Protein AF-A0A843YPC8-F1 (afdb_monomer_lite)

Secondary structure (DSSP, 8-state):
-------------PPPP-----------------------------------------------SHHHHHHHHHHHHHHHHHH-TT-HHHHHHHHHHHHTTS-HHHHGGGS-HHHHHHHHHHTT-

InterPro domains:
  IPR017740 Type VI secretion system protein TssA-like [PTHR37951] (24-121)

Foldseek 3Di:
DDDDPDDPDPDDDDDDDDDDDDDDDDDDDDDDDDDDDDDDDDDDPPPPDPPPPPPPPPPPLDQPDLVSVLVVLVVVLVCCCPVPVPDCVNVVSVLVSVCRPDDPVVNVVSDDPVVVVVVVVVVVD

Organism: NCBI:txid2590999

Structure (mmCIF, N/CA/C/O backbone):
data_AF-A0A843YPC8-F1
#
_entry.id   AF-A0A843YPC8-F1
#
loop_
_atom_site.group_PDB
_atom_site.id
_atom_site.type_symbol
_atom_site.label_atom_id
_atom_site.label_alt_id
_atom_site.label_comp_id
_atom_site.label_asym_id
_atom_site.label_entity_id
_atom_site.label_seq_id
_atom_site.pdbx_PDB_ins_code
_atom_site.Cartn_x
_atom_site.Cartn_y
_atom_site.Cartn_z
_atom_site.occupancy
_atom_site.B_iso_or_equiv
_atom_site.auth_seq_id
_atom_site.auth_comp_id
_atom_site.auth_asym_id
_atom_site.auth_atom_id
_atom_site.pdbx_PDB_model_num
ATOM 1 N N . MET A 1 1 ? -25.664 -14.193 19.331 1.00 41.03 1 MET A N 1
ATOM 2 C CA . MET A 1 1 ? -24.250 -13.780 19.204 1.00 41.03 1 MET A CA 1
ATOM 3 C C . MET A 1 1 ? -24.237 -12.449 18.450 1.00 41.03 1 MET A C 1
ATOM 5 O O . MET A 1 1 ? -24.728 -12.422 17.336 1.00 41.03 1 MET A O 1
ATOM 9 N N . GLN A 1 2 ? -24.176 -11.324 19.177 1.00 40.50 2 GLN A N 1
ATOM 10 C CA . GLN A 1 2 ? -23.041 -10.369 19.209 1.00 40.50 2 GLN A CA 1
ATOM 11 C C . GLN A 1 2 ? -22.766 -9.741 17.817 1.00 40.50 2 GLN A C 1
ATOM 13 O O . GLN A 1 2 ? -22.147 -10.398 16.996 1.00 40.50 2 GLN A O 1
ATOM 18 N N . LYS A 1 3 ? -23.425 -8.617 17.456 1.00 39.97 3 LYS A N 1
ATOM 19 C CA . LYS A 1 3 ? -23.052 -7.182 17.688 1.00 39.97 3 LYS A CA 1
ATOM 20 C C . LYS A 1 3 ? -21.996 -6.707 16.663 1.00 39.97 3 LYS A C 1
ATOM 22 O O . LYS A 1 3 ? -21.033 -7.420 16.463 1.00 39.97 3 LYS A O 1
ATOM 27 N N . LEU A 1 4 ? -22.026 -5.541 16.017 1.00 37.84 4 LEU A N 1
ATOM 28 C CA . LEU A 1 4 ? -22.876 -4.348 16.037 1.00 37.84 4 LEU A CA 1
ATOM 29 C C . LEU A 1 4 ? -22.456 -3.531 14.792 1.00 37.84 4 LEU A C 1
ATOM 31 O O . LEU A 1 4 ? -21.269 -3.261 14.626 1.00 37.84 4 LEU A O 1
ATOM 35 N N . VAL A 1 5 ? -23.392 -3.128 13.935 1.00 50.81 5 VAL A N 1
ATOM 36 C CA . VAL A 1 5 ? -23.153 -2.083 12.928 1.00 50.81 5 VAL A CA 1
ATOM 37 C C . VAL A 1 5 ? -23.165 -0.728 13.650 1.00 50.81 5 VAL A C 1
ATOM 39 O O . VAL A 1 5 ? -24.219 -0.265 14.074 1.00 50.81 5 VAL A O 1
ATOM 42 N N . GLY A 1 6 ? -21.995 -0.131 13.886 1.00 36.56 6 GLY A N 1
ATOM 43 C CA . GLY A 1 6 ? -21.866 1.242 14.395 1.00 36.56 6 GLY A CA 1
ATOM 44 C C . GLY A 1 6 ? -21.638 2.175 13.210 1.00 36.56 6 GLY A C 1
ATOM 45 O O . GLY A 1 6 ? -20.584 2.122 12.593 1.00 36.56 6 GLY A O 1
ATOM 46 N N . LEU A 1 7 ? -22.669 2.853 12.702 1.00 39.59 7 LEU A N 1
ATOM 47 C CA . LEU A 1 7 ? -23.006 4.240 13.050 1.00 39.59 7 LEU A CA 1
ATOM 48 C C . LEU A 1 7 ? -21.763 5.134 13.207 1.00 39.59 7 LEU A C 1
ATOM 50 O O . LEU A 1 7 ? -21.233 5.302 14.304 1.00 39.59 7 LEU A O 1
ATOM 54 N N . PHE A 1 8 ? -21.350 5.769 12.109 1.00 49.69 8 PHE A N 1
ATOM 55 C CA . PHE A 1 8 ? -20.525 6.973 12.157 1.00 49.69 8 PHE A CA 1
ATOM 56 C C . PHE A 1 8 ? -21.357 8.118 12.765 1.00 49.69 8 PHE A C 1
ATOM 58 O O . PHE A 1 8 ? -21.992 8.902 12.060 1.00 49.69 8 PHE A O 1
ATOM 65 N N . SER A 1 9 ? -21.400 8.189 14.098 1.00 42.09 9 SER A N 1
ATOM 66 C CA . SER A 1 9 ? -21.975 9.315 14.837 1.00 42.09 9 SER A CA 1
ATOM 67 C C . SER A 1 9 ? -21.029 10.512 14.767 1.00 42.09 9 SER A C 1
ATOM 69 O O . SER A 1 9 ? -20.061 10.617 15.513 1.00 42.09 9 SER A O 1
ATOM 71 N N . ARG A 1 10 ? -21.342 11.439 13.859 1.00 45.69 10 ARG A N 1
ATOM 72 C CA . ARG A 1 10 ? -20.760 12.781 13.771 1.00 45.69 10 ARG A CA 1
ATOM 73 C C . ARG A 1 10 ? -21.334 13.667 14.881 1.00 45.69 10 ARG A C 1
ATOM 75 O O . ARG A 1 10 ? -22.272 14.425 14.646 1.00 45.69 10 ARG A O 1
ATOM 82 N N . LYS A 1 11 ? -20.800 13.571 16.097 1.00 43.56 11 LYS A N 1
ATOM 83 C CA . LYS A 1 11 ? -20.965 14.601 17.131 1.00 43.56 11 LYS A CA 1
ATOM 84 C C . LYS A 1 11 ? -19.803 14.502 18.114 1.00 43.56 11 LYS A C 1
ATOM 86 O O . LYS A 1 11 ? -19.404 13.400 18.453 1.00 43.56 11 LYS A O 1
ATOM 91 N N . ASP A 1 12 ? -19.296 15.663 18.511 1.00 39.41 12 ASP A N 1
ATOM 92 C CA . ASP A 1 12 ? -18.149 15.908 19.400 1.00 39.41 12 ASP A CA 1
ATOM 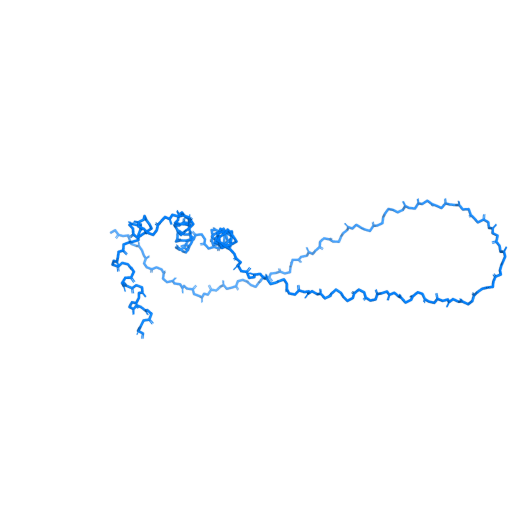93 C C . ASP A 1 12 ? -16.809 16.121 18.686 1.00 39.41 12 ASP A C 1
ATOM 95 O O . ASP A 1 12 ? -15.891 15.309 18.702 1.00 39.41 12 ASP A O 1
ATOM 99 N N . GLN A 1 13 ? -16.700 17.307 18.087 1.00 41.00 13 GLN A N 1
ATOM 100 C CA . GLN A 1 13 ? -15.425 17.941 17.788 1.00 41.00 13 GLN A CA 1
ATOM 101 C C . GLN A 1 13 ? -14.965 18.727 19.029 1.00 41.00 13 GLN A C 1
ATOM 103 O O . GLN A 1 13 ? -15.578 19.753 19.340 1.00 41.00 13 GLN A O 1
ATOM 108 N N . PRO A 1 14 ? -13.913 18.305 19.754 1.00 42.22 14 PRO A N 1
ATOM 109 C CA . PRO A 1 14 ? -13.284 19.171 20.736 1.00 42.22 14 PRO A CA 1
ATOM 110 C C . PRO A 1 14 ? -12.485 20.254 20.004 1.00 42.22 14 PRO A C 1
ATOM 112 O O . PRO A 1 14 ? -11.656 19.978 19.134 1.00 42.22 14 PRO A O 1
ATOM 115 N N . GLN A 1 15 ? -12.775 21.507 20.347 1.00 51.22 15 GLN A N 1
ATOM 116 C CA . GLN A 1 15 ? -12.042 22.675 19.877 1.00 51.22 15 GLN A CA 1
ATOM 117 C C . GLN A 1 15 ? -10.590 22.566 20.349 1.00 51.22 15 GLN A C 1
ATOM 119 O O . GLN A 1 15 ? -10.335 22.498 21.552 1.00 51.22 15 GLN A O 1
ATOM 124 N N . ASN A 1 16 ? -9.649 22.497 19.405 1.00 44.41 16 ASN A N 1
ATOM 125 C CA . ASN A 1 16 ? -8.244 22.329 19.742 1.00 44.41 16 ASN A CA 1
ATOM 126 C C . ASN A 1 16 ? -7.703 23.612 20.379 1.00 44.41 16 ASN A C 1
ATOM 128 O O . ASN A 1 16 ? -7.713 24.692 19.784 1.00 44.41 16 ASN A O 1
ATOM 132 N N . ALA A 1 17 ? -7.278 23.442 21.623 1.00 38.69 17 ALA A N 1
ATOM 133 C CA . ALA A 1 17 ? -6.702 24.441 22.482 1.00 38.69 17 ALA A CA 1
ATOM 134 C C . ALA A 1 17 ? -5.329 24.900 21.974 1.00 38.69 17 ALA A C 1
ATOM 136 O O . ALA A 1 17 ? -4.543 24.152 21.401 1.00 38.69 17 ALA A O 1
ATOM 137 N N . SER A 1 18 ? -5.068 26.169 22.261 1.00 48.00 18 SER A N 1
ATOM 138 C CA . SER A 1 18 ? -3.801 26.883 22.151 1.00 48.00 18 SER A CA 1
ATOM 139 C C . SER A 1 18 ? -2.583 26.021 22.522 1.00 48.00 18 SER A C 1
ATOM 141 O O . SER A 1 18 ? -2.426 25.626 23.679 1.00 48.00 18 SER A O 1
ATOM 143 N N . ILE A 1 19 ? -1.692 25.764 21.560 1.00 47.34 19 ILE A N 1
ATOM 144 C CA . ILE A 1 19 ? -0.384 25.158 21.831 1.00 47.34 19 ILE A CA 1
ATOM 145 C C . ILE A 1 19 ? 0.643 26.284 21.961 1.00 47.34 19 ILE A C 1
ATOM 147 O O . ILE A 1 19 ? 0.993 26.978 21.008 1.00 47.34 19 ILE A O 1
ATOM 151 N N . SER A 1 20 ? 1.081 26.465 23.204 1.00 43.91 20 SER A N 1
ATOM 152 C CA . SER A 1 20 ? 2.099 27.401 23.671 1.00 43.91 20 SER A CA 1
ATOM 153 C C . SER A 1 20 ? 3.491 27.022 23.148 1.00 43.91 20 SER A C 1
ATOM 155 O O . SER A 1 20 ? 3.976 25.923 23.414 1.00 43.91 20 SER A O 1
ATOM 157 N N . ALA A 1 21 ? 4.155 27.940 22.442 1.00 44.00 21 ALA A N 1
ATOM 158 C CA . ALA A 1 21 ? 5.562 27.814 22.064 1.00 44.00 21 ALA A CA 1
ATOM 159 C C . ALA A 1 21 ? 6.483 28.164 23.257 1.00 44.00 21 ALA A C 1
ATOM 161 O O . ALA A 1 21 ? 6.256 29.183 23.924 1.00 44.00 21 ALA A O 1
ATOM 162 N N . PRO A 1 22 ? 7.547 27.388 23.542 1.00 46.53 22 PRO A N 1
ATOM 163 C CA . PRO A 1 22 ? 8.437 27.693 24.653 1.00 46.53 22 PRO A CA 1
ATOM 164 C C . PRO A 1 22 ? 9.344 28.894 24.337 1.00 46.53 22 PRO A C 1
ATOM 166 O O . PRO A 1 22 ? 10.266 28.831 23.526 1.00 46.53 22 PRO A O 1
ATOM 169 N N . LYS A 1 23 ? 9.102 29.999 25.050 1.00 51.97 23 LYS A N 1
ATOM 170 C CA . LYS A 1 23 ? 10.017 31.139 25.188 1.00 51.97 23 LYS A CA 1
ATOM 171 C C . LYS A 1 23 ? 11.174 30.757 26.114 1.00 51.97 23 LYS A C 1
ATOM 173 O O . LYS A 1 23 ? 10.990 30.762 27.328 1.00 51.97 23 LYS A O 1
ATOM 178 N N . LYS A 1 24 ? 12.357 30.490 25.562 1.00 46.16 24 LYS A N 1
ATOM 179 C CA . LYS A 1 24 ? 13.667 30.791 26.178 1.00 46.16 24 LYS A CA 1
ATOM 180 C C . LYS A 1 24 ? 14.773 30.269 25.275 1.00 46.16 24 LYS A C 1
ATOM 182 O O . LYS A 1 24 ? 14.982 29.071 25.244 1.00 46.16 24 LYS A O 1
ATOM 187 N N . LEU A 1 25 ? 15.490 31.176 24.620 1.00 38.16 25 LEU A N 1
ATOM 188 C CA . LEU A 1 25 ? 16.950 31.281 24.715 1.00 38.16 25 LEU A CA 1
ATOM 189 C C . LEU A 1 25 ? 17.324 32.729 24.367 1.00 38.16 25 LEU A C 1
ATOM 191 O O . LEU A 1 25 ? 17.773 33.057 23.276 1.00 38.16 25 LEU A O 1
ATOM 195 N N . LEU A 1 26 ? 17.040 33.611 25.328 1.00 39.84 26 LEU A N 1
ATOM 196 C CA . LEU A 1 26 ? 17.624 34.943 25.424 1.00 39.84 26 LEU A CA 1
ATOM 197 C C . LEU A 1 26 ? 19.015 34.808 26.063 1.00 39.84 26 LEU A C 1
ATOM 199 O O . LEU A 1 26 ? 19.119 34.318 27.182 1.00 39.84 26 LEU A O 1
ATOM 203 N N . ASN A 1 27 ? 20.021 35.294 25.339 1.00 46.19 27 ASN A N 1
ATOM 204 C CA . ASN A 1 27 ? 21.271 35.910 25.798 1.00 46.19 27 ASN A CA 1
ATOM 205 C C . ASN A 1 27 ? 22.179 35.210 26.833 1.00 46.19 27 ASN A C 1
ATOM 207 O O . ASN A 1 27 ? 21.925 35.223 28.034 1.00 46.19 27 ASN A O 1
ATOM 211 N N . VAL A 1 28 ? 23.370 34.837 26.351 1.00 44.97 28 VAL A N 1
ATOM 212 C CA . VAL A 1 28 ? 24.658 34.773 27.074 1.00 44.97 28 VAL A CA 1
ATOM 213 C C . VAL A 1 28 ? 25.649 35.593 26.216 1.00 44.97 28 VAL A C 1
ATOM 215 O O . VAL A 1 28 ? 25.952 35.189 25.101 1.00 44.97 28 VAL A O 1
ATOM 218 N N . ILE A 1 29 ? 25.814 36.905 26.457 1.00 40.69 29 ILE A N 1
ATOM 219 C CA . ILE A 1 29 ? 26.882 37.577 27.247 1.00 40.69 29 ILE A CA 1
ATOM 220 C C . ILE A 1 29 ? 28.296 37.219 26.717 1.00 40.69 29 ILE A C 1
ATOM 222 O O . ILE A 1 29 ? 28.750 36.105 26.933 1.00 40.69 29 ILE A O 1
ATOM 226 N N . GLN A 1 30 ? 28.920 38.021 25.836 1.00 45.19 30 GLN A N 1
ATOM 227 C CA . GLN A 1 30 ? 29.721 39.260 26.041 1.00 45.19 30 GLN A CA 1
ATOM 228 C C . GLN A 1 30 ? 31.224 39.007 26.299 1.00 45.19 30 GLN A C 1
ATOM 230 O O . GLN A 1 30 ? 31.581 38.383 27.290 1.00 45.19 30 GLN A O 1
ATOM 235 N N . ALA A 1 31 ? 32.103 39.637 25.505 1.00 34.88 31 ALA A N 1
ATOM 236 C CA . ALA A 1 31 ? 33.429 40.078 25.959 1.00 34.88 31 ALA A CA 1
ATOM 237 C C . ALA A 1 31 ? 33.837 41.372 25.229 1.00 34.88 31 ALA A C 1
ATOM 239 O O . ALA A 1 31 ? 34.042 41.393 24.019 1.00 34.88 31 ALA A O 1
ATOM 240 N N . ALA A 1 32 ? 33.873 42.467 25.987 1.00 39.28 32 ALA A N 1
ATOM 241 C CA . ALA A 1 32 ? 34.442 43.757 25.609 1.00 39.28 32 ALA A CA 1
ATOM 242 C C . ALA A 1 32 ? 35.962 43.749 25.854 1.00 39.28 32 ALA A C 1
ATOM 244 O O . ALA A 1 32 ? 36.384 43.096 26.801 1.00 39.28 32 ALA A O 1
ATOM 245 N N . ILE A 1 33 ? 36.760 44.467 25.051 1.00 37.34 33 ILE A N 1
ATOM 246 C CA . ILE A 1 33 ? 37.487 45.710 25.413 1.00 37.34 33 ILE A CA 1
ATOM 247 C C . ILE A 1 33 ? 38.514 46.089 24.323 1.00 37.34 33 ILE A C 1
ATOM 249 O O . ILE A 1 33 ? 39.349 45.270 23.961 1.00 37.34 33 ILE A O 1
ATOM 253 N N . ALA A 1 34 ? 38.445 47.335 23.835 1.00 34.41 34 ALA A N 1
ATOM 254 C CA . ALA A 1 34 ? 39.565 48.272 23.604 1.00 34.41 34 ALA A CA 1
ATOM 255 C C . ALA A 1 34 ? 39.171 49.364 22.580 1.00 34.41 34 ALA A C 1
ATOM 257 O O . ALA A 1 34 ? 39.154 49.138 21.374 1.00 34.41 34 ALA A O 1
ATOM 258 N N . THR A 1 35 ? 38.865 50.563 23.072 1.00 39.56 35 THR A N 1
ATOM 259 C CA . THR A 1 35 ? 38.951 51.862 22.356 1.00 39.56 35 THR A CA 1
ATOM 260 C C . THR A 1 35 ? 40.396 52.407 22.515 1.00 39.56 35 THR A C 1
ATOM 262 O O . THR A 1 35 ? 41.091 51.868 23.382 1.00 39.56 35 THR A O 1
ATOM 265 N N . PRO A 1 36 ? 40.877 53.501 21.861 1.00 54.50 36 PRO A N 1
ATOM 266 C CA . PRO A 1 36 ? 40.309 54.361 20.797 1.00 54.50 36 PRO A CA 1
ATOM 267 C C . PRO A 1 36 ? 41.302 54.790 19.668 1.00 54.50 36 PRO A C 1
ATOM 269 O O . PRO A 1 36 ? 42.510 54.753 19.868 1.00 54.50 36 PRO A O 1
ATOM 272 N N . ALA A 1 37 ? 40.806 55.298 18.524 1.00 37.28 37 ALA A N 1
ATOM 273 C CA . ALA A 1 37 ? 41.462 56.356 17.718 1.00 37.28 37 ALA A CA 1
ATOM 274 C C . ALA A 1 37 ? 40.541 56.889 16.587 1.00 37.28 37 ALA A C 1
ATOM 276 O O . ALA A 1 37 ? 40.133 56.145 15.700 1.00 37.28 37 ALA A O 1
ATOM 277 N N . GLU A 1 38 ? 40.224 58.185 16.647 1.00 41.34 38 GLU A N 1
ATOM 278 C CA . GLU A 1 38 ? 39.666 59.066 15.589 1.00 41.34 38 GLU A CA 1
ATOM 279 C C . GLU A 1 38 ? 40.701 59.342 14.461 1.00 41.34 38 GLU A C 1
ATOM 281 O O . GLU A 1 38 ? 41.870 59.016 14.681 1.00 41.34 38 GLU A O 1
ATOM 286 N N . PRO A 1 39 ? 40.416 60.075 13.349 1.00 54.62 39 PRO A N 1
ATOM 287 C CA . PRO A 1 39 ? 39.153 60.507 12.715 1.00 54.62 39 PRO A CA 1
ATOM 288 C C . PRO A 1 39 ? 39.143 60.292 11.164 1.00 54.62 39 PRO A C 1
ATOM 290 O O . PRO A 1 39 ? 40.090 59.771 10.587 1.00 54.62 39 PRO A O 1
ATOM 293 N N . ALA A 1 40 ? 38.099 60.805 10.490 1.00 47.00 40 ALA A N 1
ATOM 294 C CA . ALA A 1 40 ? 38.048 61.257 9.081 1.00 47.00 40 ALA A CA 1
ATOM 295 C C . ALA A 1 40 ? 37.217 60.436 8.056 1.00 47.00 40 ALA A C 1
ATOM 297 O O . ALA A 1 40 ? 37.706 59.574 7.335 1.00 47.00 40 ALA A O 1
ATOM 298 N N . ASN A 1 41 ? 35.977 60.917 7.880 1.00 52.06 41 ASN A N 1
ATOM 299 C CA . ASN A 1 41 ? 35.426 61.354 6.588 1.00 52.06 41 ASN A CA 1
ATOM 300 C C . ASN A 1 41 ? 34.910 60.293 5.588 1.00 52.06 41 ASN A C 1
ATOM 302 O O . ASN A 1 41 ? 35.527 60.104 4.545 1.00 52.06 41 ASN A O 1
ATOM 306 N N . GLN A 1 42 ? 33.719 59.714 5.824 1.00 54.84 42 GLN A N 1
ATOM 307 C CA . GLN A 1 42 ? 32.823 59.209 4.760 1.00 54.84 42 GLN A CA 1
ATOM 308 C C . GLN A 1 42 ? 31.335 59.340 5.173 1.00 54.84 42 GLN A C 1
ATOM 310 O O . GLN A 1 42 ? 31.010 59.063 6.329 1.00 54.84 42 GLN A O 1
ATOM 315 N N . PRO A 1 43 ? 30.415 59.756 4.276 1.00 59.44 43 PRO A N 1
ATOM 316 C CA . PRO A 1 43 ? 28.974 59.715 4.540 1.00 59.44 43 PRO A CA 1
ATOM 317 C C . PRO A 1 43 ? 28.488 58.258 4.679 1.00 59.44 43 PRO A C 1
ATOM 319 O O . PRO A 1 43 ? 29.043 57.372 4.023 1.00 59.44 43 PRO A O 1
ATOM 322 N N . PRO A 1 44 ? 27.454 57.974 5.496 1.00 52.19 44 PRO A N 1
ATOM 323 C CA . PRO A 1 44 ? 26.969 56.614 5.684 1.00 52.19 44 PRO A CA 1
ATOM 324 C C . PRO A 1 44 ? 26.321 56.113 4.390 1.00 52.19 44 PRO A C 1
ATOM 326 O O . PRO A 1 44 ? 25.201 56.486 4.044 1.00 52.19 44 PRO A O 1
ATOM 329 N N . SER A 1 45 ? 27.029 55.242 3.675 1.00 57.25 45 SER A N 1
ATOM 330 C CA . SER A 1 45 ? 26.405 54.375 2.682 1.00 57.25 45 SER A CA 1
ATOM 331 C C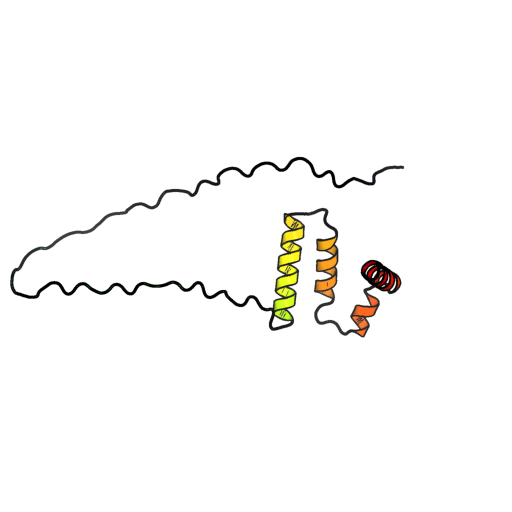 . SER A 1 45 ? 25.581 53.349 3.453 1.00 57.25 45 SER A C 1
ATOM 333 O O . SER A 1 45 ? 26.138 52.451 4.082 1.00 57.25 45 SER A O 1
ATOM 335 N N . LEU A 1 46 ? 24.257 53.517 3.467 1.00 63.66 46 LEU A N 1
ATOM 336 C CA . LEU A 1 46 ? 23.347 52.490 3.966 1.00 63.66 46 LEU A CA 1
ATOM 337 C C . LEU A 1 46 ? 23.612 51.207 3.161 1.00 63.66 46 LEU A C 1
ATOM 339 O O . LEU A 1 46 ? 23.498 51.252 1.933 1.00 63.66 46 LEU A O 1
ATOM 343 N N . PRO A 1 47 ? 23.952 50.066 3.784 1.00 59.09 47 PRO A N 1
ATOM 344 C CA . PRO A 1 47 ? 23.896 48.810 3.065 1.00 59.09 47 PRO A CA 1
ATOM 345 C C . PRO A 1 47 ? 22.425 48.577 2.718 1.00 59.09 47 PRO A C 1
ATOM 347 O O . PRO A 1 47 ? 21.585 48.434 3.610 1.00 59.09 47 PRO A O 1
ATOM 350 N N . ALA A 1 48 ? 22.103 48.569 1.423 1.00 59.53 48 ALA A N 1
ATOM 351 C CA . ALA A 1 48 ? 20.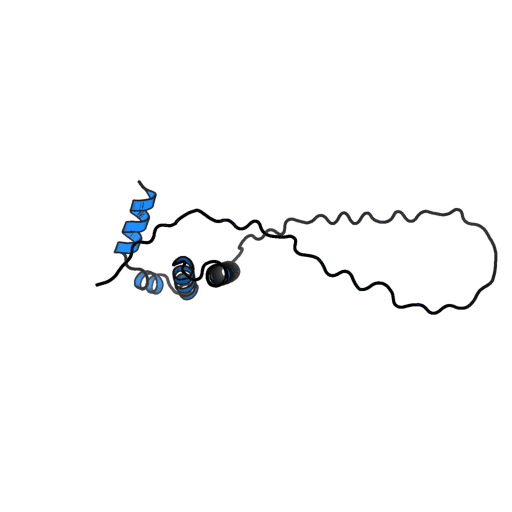863 47.980 0.949 1.00 59.53 48 ALA A CA 1
ATOM 352 C C . ALA A 1 48 ? 20.882 46.528 1.431 1.00 59.53 48 ALA A C 1
ATOM 354 O O . ALA A 1 48 ? 21.597 45.686 0.890 1.00 59.53 48 ALA A O 1
ATOM 355 N N . SER A 1 49 ? 20.177 46.269 2.530 1.00 64.69 49 SER A N 1
ATOM 356 C CA . SER A 1 49 ? 19.964 44.914 3.006 1.00 64.69 49 SER A CA 1
ATOM 357 C C . SER A 1 49 ? 19.303 44.174 1.849 1.00 64.69 49 SER A C 1
ATOM 359 O O . SER A 1 49 ? 18.270 44.656 1.371 1.00 64.69 49 SER A O 1
ATOM 361 N N . PRO A 1 50 ? 19.873 43.066 1.342 1.00 60.62 50 PRO A N 1
ATOM 362 C CA . PRO A 1 50 ? 19.148 42.256 0.389 1.00 60.62 50 PRO A CA 1
ATOM 363 C C . PRO A 1 50 ? 17.879 41.823 1.115 1.00 60.62 50 PRO A C 1
ATOM 365 O O . PRO A 1 50 ? 17.944 41.099 2.110 1.00 60.62 50 PRO A O 1
ATOM 368 N N . MET A 1 51 ? 16.728 42.329 0.667 1.00 53.50 51 MET A N 1
ATOM 369 C CA . MET A 1 51 ? 15.452 41.715 0.989 1.00 53.50 51 MET A CA 1
ATOM 370 C C . MET A 1 51 ? 15.582 40.288 0.475 1.00 53.50 51 MET A C 1
ATOM 372 O O . MET A 1 51 ? 15.479 40.035 -0.723 1.00 53.50 51 MET A O 1
ATOM 376 N N . GLN A 1 52 ? 15.908 39.368 1.379 1.00 59.50 52 GLN A N 1
ATOM 377 C CA . GLN A 1 52 ? 15.719 37.950 1.164 1.00 59.50 52 GLN A CA 1
ATOM 378 C C . GLN A 1 52 ? 14.210 37.768 1.113 1.00 59.50 52 GLN A C 1
ATOM 380 O O . GLN A 1 52 ? 13.549 37.470 2.106 1.00 59.50 52 GLN A O 1
ATOM 385 N N . THR A 1 53 ? 13.646 38.054 -0.055 1.00 54.91 53 THR A N 1
ATOM 386 C CA . THR A 1 53 ? 12.350 37.547 -0.448 1.00 54.91 53 THR A CA 1
ATOM 387 C C . THR A 1 53 ? 12.564 36.045 -0.502 1.00 54.91 53 THR A C 1
ATOM 389 O O . THR A 1 53 ? 13.019 35.515 -1.512 1.00 54.91 53 THR A O 1
ATOM 392 N N . ASN A 1 54 ? 12.358 35.368 0.631 1.00 59.28 54 ASN A N 1
ATOM 393 C CA . ASN A 1 54 ? 12.196 33.927 0.655 1.00 59.28 54 ASN A CA 1
ATOM 394 C C . ASN A 1 54 ? 10.926 33.660 -0.148 1.00 59.28 54 ASN A C 1
ATOM 396 O O . ASN A 1 54 ? 9.817 33.621 0.385 1.00 59.28 54 ASN A O 1
ATOM 400 N N . SER A 1 55 ? 11.096 33.565 -1.461 1.00 59.69 55 SER A N 1
ATOM 401 C CA . SER A 1 55 ? 10.182 32.866 -2.331 1.00 59.69 55 SER A CA 1
ATOM 402 C C . SER A 1 55 ? 10.103 31.470 -1.735 1.00 59.69 55 SER A C 1
ATOM 404 O O . SER A 1 55 ? 11.045 30.690 -1.851 1.00 59.69 55 SER A O 1
ATOM 406 N N . PHE A 1 56 ? 9.031 31.179 -1.003 1.00 57.25 56 PHE A N 1
ATOM 407 C CA . PHE A 1 56 ? 8.642 29.803 -0.759 1.00 57.25 56 PHE A CA 1
ATOM 408 C C . PHE A 1 56 ? 8.267 29.268 -2.140 1.00 57.25 56 PHE A C 1
ATOM 410 O O . PHE A 1 56 ? 7.121 29.382 -2.569 1.00 57.25 56 PHE A O 1
ATOM 417 N N . GLU A 1 57 ? 9.276 28.833 -2.899 1.00 56.41 57 GLU A N 1
ATOM 418 C CA . GLU A 1 57 ? 9.070 28.012 -4.078 1.00 56.41 57 GLU A CA 1
ATOM 419 C C . GLU A 1 57 ? 8.211 26.857 -3.593 1.00 56.41 57 GLU A C 1
ATOM 421 O O . GLU A 1 57 ? 8.604 26.125 -2.686 1.00 56.41 57 GLU A O 1
ATOM 426 N N . LEU A 1 58 ? 6.990 26.780 -4.114 1.00 59.22 58 LEU A N 1
ATOM 427 C CA . LEU A 1 58 ? 6.131 25.630 -3.915 1.00 59.22 58 LEU A CA 1
ATOM 428 C C . LEU A 1 58 ? 6.937 24.450 -4.452 1.00 59.22 58 LEU A C 1
ATOM 430 O O . LEU A 1 58 ? 7.061 24.310 -5.669 1.00 59.22 58 LEU A O 1
ATOM 434 N N . GLN A 1 59 ? 7.583 23.690 -3.561 1.00 60.84 59 GLN A N 1
ATOM 435 C CA . GLN A 1 59 ? 8.239 22.455 -3.951 1.00 60.84 59 GLN A CA 1
ATOM 436 C C . GLN A 1 59 ? 7.182 21.635 -4.686 1.00 60.84 59 GLN A C 1
ATOM 438 O O . GLN A 1 59 ? 6.106 21.369 -4.151 1.00 60.84 59 GLN A O 1
ATOM 443 N N . ASP A 1 60 ? 7.467 21.318 -5.944 1.00 69.38 60 ASP A N 1
ATOM 444 C CA . ASP A 1 60 ? 6.635 20.423 -6.722 1.00 69.38 60 ASP A CA 1
ATOM 445 C C . ASP A 1 60 ? 6.761 19.033 -6.088 1.00 69.38 60 ASP A C 1
ATOM 447 O O . ASP A 1 60 ? 7.679 18.277 -6.397 1.00 69.38 60 ASP A O 1
ATOM 451 N N . ASP A 1 61 ? 5.861 18.718 -5.152 1.00 74.50 61 ASP A N 1
ATOM 452 C CA . ASP A 1 61 ? 5.719 17.405 -4.504 1.00 74.50 61 ASP A CA 1
ATOM 453 C C . ASP A 1 61 ? 5.171 16.345 -5.487 1.00 74.50 61 ASP A C 1
ATOM 455 O O . ASP A 1 61 ? 4.509 15.373 -5.106 1.00 74.50 61 ASP A O 1
ATOM 459 N N . SER A 1 62 ? 5.408 16.534 -6.785 1.00 90.88 62 SER A N 1
ATOM 460 C CA . SER A 1 62 ? 5.005 15.606 -7.820 1.00 90.88 62 SER A CA 1
ATOM 461 C C . SER A 1 62 ? 5.790 14.303 -7.686 1.00 90.88 62 SER A C 1
ATOM 463 O O . SER A 1 62 ? 7.010 14.252 -7.525 1.00 90.88 62 SER A O 1
ATOM 465 N N . ILE A 1 63 ? 5.056 13.198 -7.744 1.00 94.94 63 ILE A N 1
ATOM 466 C CA . ILE A 1 63 ? 5.622 11.855 -7.690 1.00 94.94 63 ILE A CA 1
ATOM 467 C C . ILE A 1 63 ? 6.236 11.548 -9.061 1.00 94.94 63 ILE A C 1
ATOM 469 O O . ILE A 1 63 ? 5.509 11.335 -10.030 1.00 94.94 63 ILE A O 1
ATOM 473 N N . GLN A 1 64 ? 7.568 11.533 -9.138 1.00 95.62 64 GLN A N 1
ATOM 474 C CA . GLN A 1 64 ? 8.308 11.373 -10.400 1.00 95.62 64 GLN A CA 1
ATOM 475 C C . GLN A 1 64 ? 8.588 9.912 -10.760 1.00 95.62 64 GLN A C 1
ATOM 477 O O . GLN A 1 64 ? 8.725 9.563 -11.933 1.00 95.62 64 GLN A O 1
ATOM 482 N N . ASP A 1 65 ? 8.672 9.042 -9.756 1.00 95.44 65 ASP A N 1
ATOM 483 C CA . ASP A 1 65 ? 9.015 7.643 -9.957 1.00 95.44 65 ASP A CA 1
ATOM 484 C C . ASP A 1 65 ? 8.273 6.701 -8.997 1.00 95.44 65 ASP A C 1
ATOM 486 O O . ASP A 1 65 ? 7.523 7.092 -8.095 1.00 95.44 65 ASP A O 1
ATOM 490 N N . ARG A 1 66 ? 8.473 5.402 -9.235 1.00 95.81 66 ARG A N 1
ATOM 491 C CA . ARG A 1 66 ? 7.846 4.323 -8.468 1.00 95.81 66 ARG A CA 1
ATOM 492 C C . ARG A 1 66 ? 8.303 4.303 -7.005 1.00 95.81 66 ARG A C 1
ATOM 494 O O . ARG A 1 66 ? 7.529 3.867 -6.155 1.00 95.81 66 ARG A O 1
ATOM 501 N N . GLU A 1 67 ? 9.530 4.715 -6.710 1.00 96.75 67 GLU A N 1
ATOM 502 C CA . GLU A 1 67 ? 10.053 4.738 -5.344 1.00 96.75 67 GLU A CA 1
ATOM 503 C C . GLU A 1 67 ? 9.415 5.879 -4.549 1.00 96.75 67 GLU A C 1
ATOM 505 O O . GLU A 1 67 ? 8.906 5.642 -3.454 1.00 96.75 67 GLU A O 1
ATOM 510 N N . MET A 1 68 ? 9.321 7.077 -5.131 1.00 96.69 68 MET A N 1
ATOM 511 C CA . MET A 1 68 ? 8.586 8.204 -4.557 1.00 96.69 68 MET A CA 1
ATOM 512 C C . MET A 1 68 ? 7.125 7.834 -4.281 1.00 96.69 68 MET A C 1
ATOM 514 O O . MET A 1 68 ? 6.609 8.134 -3.204 1.00 96.69 68 MET A O 1
ATOM 518 N N . ALA A 1 69 ? 6.474 7.120 -5.208 1.00 96.81 69 ALA A N 1
ATOM 519 C CA . ALA A 1 69 ? 5.110 6.630 -5.015 1.00 96.81 69 ALA A CA 1
ATOM 520 C C . ALA A 1 69 ? 5.008 5.681 -3.809 1.00 96.81 69 ALA A C 1
ATOM 522 O O . ALA A 1 69 ? 4.112 5.825 -2.977 1.00 96.81 69 ALA A O 1
ATOM 523 N N . LEU A 1 70 ? 5.948 4.737 -3.680 1.00 98.12 70 LEU A N 1
ATOM 524 C CA . LEU A 1 70 ? 6.001 3.818 -2.543 1.00 98.12 70 LEU A CA 1
ATOM 525 C C . LEU A 1 70 ? 6.203 4.568 -1.221 1.00 98.12 70 LEU A C 1
ATOM 527 O O . LEU A 1 70 ? 5.510 4.287 -0.246 1.00 98.12 70 LEU A O 1
ATOM 531 N N . GLN A 1 71 ? 7.109 5.547 -1.186 1.00 97.81 71 GLN A N 1
ATOM 532 C CA . GLN A 1 71 ? 7.341 6.361 0.009 1.00 97.81 71 GLN A CA 1
ATOM 533 C C . GLN A 1 71 ? 6.101 7.178 0.392 1.00 97.81 71 GLN A C 1
ATOM 535 O O . GLN A 1 71 ? 5.771 7.278 1.574 1.00 97.81 71 GLN A O 1
ATOM 540 N N . ALA A 1 72 ? 5.376 7.722 -0.587 1.00 96.69 72 ALA A N 1
ATOM 541 C CA . ALA A 1 72 ? 4.113 8.412 -0.343 1.00 96.69 72 ALA A CA 1
ATOM 542 C C . ALA A 1 72 ? 3.048 7.465 0.242 1.00 96.69 72 ALA A C 1
ATOM 544 O O . ALA A 1 72 ? 2.374 7.826 1.208 1.00 96.69 72 ALA A O 1
ATOM 545 N N . MET A 1 73 ? 2.938 6.236 -0.275 1.00 97.94 73 MET A N 1
ATOM 546 C CA . MET A 1 73 ? 2.025 5.219 0.263 1.00 97.94 73 MET A CA 1
ATOM 547 C C . MET A 1 73 ? 2.356 4.842 1.711 1.00 97.94 73 MET A C 1
ATOM 549 O O . MET A 1 73 ? 1.451 4.787 2.541 1.00 97.94 73 MET A O 1
ATOM 553 N N . ILE A 1 74 ? 3.641 4.645 2.026 1.00 98.38 74 ILE A N 1
ATOM 554 C CA . ILE A 1 74 ? 4.105 4.331 3.385 1.00 98.38 74 ILE A CA 1
ATOM 555 C C . ILE A 1 74 ? 3.743 5.463 4.350 1.00 98.38 74 ILE A C 1
ATOM 557 O O . ILE A 1 74 ? 3.147 5.204 5.396 1.00 98.38 74 ILE A O 1
ATOM 561 N N . LYS A 1 75 ? 4.026 6.719 3.977 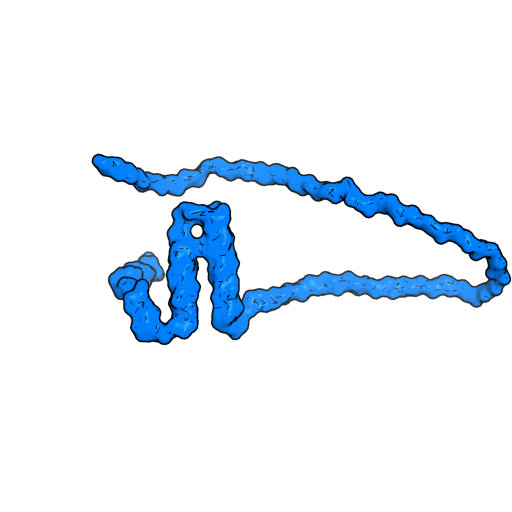1.00 98.25 75 LYS A N 1
ATOM 562 C CA . LYS A 1 75 ? 3.663 7.898 4.782 1.00 98.25 75 LYS A CA 1
ATOM 563 C C . LYS A 1 75 ? 2.154 7.982 5.017 1.00 98.25 75 LYS A C 1
ATOM 565 O O . LYS A 1 75 ? 1.718 8.237 6.137 1.00 98.25 75 LYS A O 1
ATOM 570 N N . ALA A 1 76 ? 1.353 7.738 3.978 1.00 98.00 76 ALA A N 1
ATOM 571 C CA . ALA A 1 76 ? -0.100 7.716 4.100 1.00 98.00 76 ALA A CA 1
ATOM 572 C C . ALA A 1 76 ? -0.568 6.606 5.056 1.00 98.00 76 ALA A C 1
ATOM 574 O O . ALA A 1 76 ? -1.394 6.861 5.932 1.00 98.00 76 ALA A O 1
ATOM 575 N N . ARG A 1 77 ? -0.016 5.389 4.943 1.00 98.44 77 ARG A N 1
ATOM 576 C CA . ARG A 1 77 ? -0.353 4.270 5.836 1.00 98.44 77 ARG A CA 1
ATOM 577 C C . ARG A 1 77 ? -0.049 4.611 7.288 1.00 98.44 77 ARG A C 1
ATOM 579 O O . ARG A 1 77 ? -0.902 4.397 8.143 1.00 98.44 77 ARG A O 1
ATOM 586 N N . GLU A 1 78 ? 1.143 5.130 7.562 1.00 98.31 78 GLU A N 1
ATOM 587 C CA . GLU A 1 78 ? 1.569 5.501 8.915 1.00 98.31 78 GLU A CA 1
ATOM 588 C C . GLU A 1 78 ? 0.659 6.564 9.528 1.00 98.31 78 GLU A C 1
ATOM 590 O O . GLU A 1 78 ? 0.319 6.472 10.709 1.00 98.31 78 GLU A O 1
ATOM 595 N N . TRP A 1 79 ? 0.216 7.531 8.720 1.00 98.44 79 TRP A N 1
ATOM 596 C CA . TRP A 1 79 ? -0.773 8.507 9.155 1.00 98.44 79 TRP A CA 1
ATOM 597 C C . TRP A 1 79 ? -2.095 7.833 9.538 1.00 98.44 79 TRP A C 1
ATOM 599 O O . TRP A 1 79 ? -2.585 8.076 10.637 1.00 98.44 79 TRP A O 1
ATOM 609 N N . PHE A 1 80 ? -2.642 6.940 8.702 1.00 98.44 80 PHE A N 1
ATOM 610 C CA . PHE A 1 80 ? -3.888 6.228 9.024 1.00 98.44 80 PHE A CA 1
ATOM 611 C C . PHE A 1 80 ? -3.750 5.338 10.263 1.00 98.44 80 PHE A C 1
ATOM 613 O O . PHE A 1 80 ? -4.661 5.293 11.080 1.00 98.44 80 PHE A O 1
ATOM 620 N N . GLU A 1 81 ? -2.619 4.657 10.448 1.00 97.81 81 GLU A N 1
ATOM 621 C CA . GLU A 1 81 ? -2.376 3.828 11.637 1.00 97.81 81 GLU A CA 1
ATOM 622 C C . GLU A 1 81 ? -2.378 4.654 12.938 1.00 97.81 81 GLU A C 1
ATOM 624 O O . GLU A 1 81 ? -2.809 4.156 13.978 1.00 97.81 81 GLU A O 1
ATOM 629 N N . GLN A 1 82 ? -1.922 5.910 12.889 1.00 98.00 82 GLN A N 1
ATOM 630 C CA . GLN A 1 82 ? -1.844 6.803 14.052 1.00 98.00 82 GLN A CA 1
ATOM 631 C C . GLN A 1 82 ? -3.130 7.605 14.274 1.00 98.00 82 GLN A C 1
ATOM 633 O O . GLN A 1 82 ? -3.612 7.705 15.402 1.00 98.00 82 GLN A O 1
ATOM 638 N N . ALA A 1 83 ? -3.672 8.194 13.209 1.00 98.06 83 ALA A N 1
ATOM 639 C CA . ALA A 1 83 ? -4.830 9.078 13.263 1.00 98.06 83 ALA A CA 1
ATOM 640 C C . ALA A 1 83 ? -6.152 8.299 13.312 1.00 98.06 83 ALA A C 1
ATOM 642 O O . ALA A 1 83 ? -7.089 8.719 13.989 1.00 98.06 83 ALA A O 1
ATOM 643 N N . GLU A 1 84 ? -6.228 7.155 12.624 1.00 97.50 84 GLU A N 1
ATOM 644 C CA . GLU A 1 84 ? -7.453 6.371 12.455 1.00 97.50 84 GLU A CA 1
ATOM 645 C C . GLU A 1 84 ? -7.192 4.850 12.546 1.00 97.50 84 GLU A C 1
ATOM 647 O O . GLU A 1 84 ? -7.417 4.112 11.584 1.00 97.50 84 GLU A O 1
ATOM 652 N N . PRO A 1 85 ? -6.773 4.317 13.707 1.00 92.94 85 PRO A N 1
ATOM 653 C CA . PRO A 1 85 ? -6.328 2.922 13.843 1.00 92.94 85 PRO A CA 1
ATOM 654 C C . PRO A 1 85 ? -7.391 1.858 13.513 1.00 92.94 85 PRO A C 1
ATOM 656 O O . PRO A 1 85 ? -7.059 0.694 13.312 1.00 92.94 85 PRO A O 1
ATOM 659 N N . SER A 1 86 ? -8.675 2.229 13.467 1.00 96.00 86 SER A N 1
ATOM 660 C CA . SER A 1 86 ? -9.774 1.338 13.050 1.00 96.00 86 SER A CA 1
ATOM 661 C C . SER A 1 86 ? -10.127 1.445 11.559 1.00 96.00 86 SER A C 1
ATOM 663 O O . SER A 1 86 ? -11.028 0.747 11.098 1.00 96.00 86 SER A O 1
ATOM 665 N N . SER A 1 87 ? -9.454 2.316 10.802 1.00 96.50 87 SER A N 1
ATOM 666 C CA . SER A 1 87 ? -9.713 2.516 9.377 1.00 96.50 87 SER A CA 1
ATOM 667 C C . SER A 1 87 ? -9.197 1.330 8.551 1.00 96.50 87 SER A C 1
ATOM 669 O O . SER A 1 87 ? -8.012 0.983 8.650 1.00 96.50 87 SER A O 1
ATOM 671 N N . PRO A 1 88 ? -10.030 0.725 7.677 1.00 95.25 88 PRO A N 1
ATOM 672 C CA . PRO A 1 88 ? -9.596 -0.356 6.792 1.00 95.25 88 PRO A CA 1
ATOM 673 C C . PRO A 1 88 ? -8.592 0.115 5.727 1.00 95.25 88 PRO A C 1
ATOM 675 O O . PRO A 1 88 ? -7.905 -0.710 5.127 1.00 95.25 88 PRO A O 1
ATOM 678 N N . VAL A 1 89 ? -8.465 1.429 5.504 1.00 97.69 89 VAL A N 1
ATOM 679 C CA . VAL A 1 89 ? -7.562 2.010 4.499 1.00 97.69 89 VAL A CA 1
ATOM 680 C C . VAL A 1 89 ? -6.099 1.676 4.798 1.00 97.69 89 VAL A C 1
ATOM 682 O O . VAL A 1 89 ? -5.354 1.332 3.884 1.00 97.69 89 VAL A O 1
ATOM 685 N N . SER A 1 90 ? -5.695 1.677 6.073 1.00 97.25 90 SER A N 1
ATOM 686 C CA . SER A 1 90 ? -4.334 1.296 6.488 1.00 97.25 90 SER A CA 1
ATOM 687 C C . SER A 1 90 ? -3.959 -0.128 6.042 1.00 97.25 90 SER A C 1
ATOM 689 O O . SER A 1 90 ? -2.848 -0.375 5.564 1.00 97.25 90 SER A O 1
ATOM 691 N N . VAL A 1 91 ? -4.910 -1.064 6.128 1.00 96.25 91 VAL A N 1
ATOM 692 C CA . VAL A 1 91 ? -4.738 -2.461 5.705 1.00 96.25 91 VAL A CA 1
ATOM 693 C C . VAL A 1 91 ? -4.613 -2.557 4.185 1.00 96.25 91 VAL A C 1
ATOM 695 O O . VAL A 1 91 ? -3.746 -3.280 3.688 1.00 96.25 91 VAL A O 1
ATOM 698 N N . LEU A 1 92 ? -5.435 -1.808 3.446 1.00 96.00 92 LEU A N 1
ATOM 699 C CA . LEU A 1 92 ? -5.379 -1.758 1.983 1.00 96.00 92 LEU A CA 1
ATOM 700 C C . LEU A 1 92 ? -4.057 -1.163 1.488 1.00 96.00 92 LEU A C 1
ATOM 702 O O . LEU A 1 92 ? -3.432 -1.736 0.597 1.00 96.00 92 LEU A O 1
ATOM 706 N N . LEU A 1 93 ? -3.584 -0.078 2.107 1.00 97.56 93 LEU A N 1
ATOM 707 C CA . LEU A 1 93 ? -2.290 0.530 1.789 1.00 97.56 93 LEU A CA 1
ATOM 708 C C . LEU A 1 93 ? -1.140 -0.449 2.029 1.00 97.56 93 LEU A C 1
ATOM 710 O O . LEU A 1 93 ? -0.307 -0.637 1.147 1.00 97.56 93 LEU A O 1
ATOM 714 N N . ARG A 1 94 ? -1.145 -1.172 3.157 1.00 97.00 94 ARG A N 1
ATOM 715 C CA . ARG A 1 94 ? -0.147 -2.219 3.428 1.00 97.00 94 ARG A CA 1
ATOM 716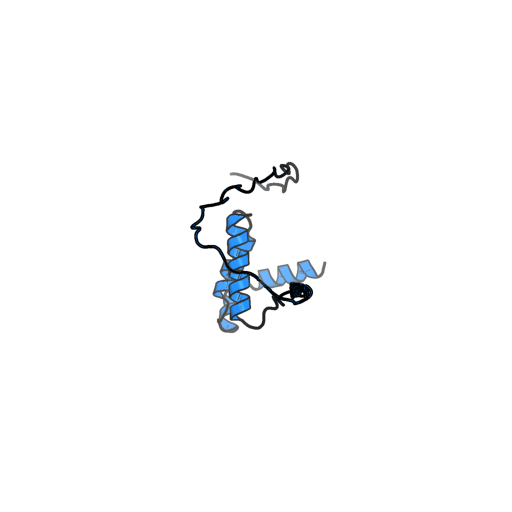 C C . ARG A 1 94 ? -0.165 -3.336 2.382 1.00 97.00 94 ARG A C 1
ATOM 718 O O . ARG A 1 94 ? 0.885 -3.892 2.057 1.00 97.00 94 ARG A O 1
ATOM 725 N N . GLN A 1 95 ? -1.339 -3.705 1.875 1.00 96.12 95 GLN A N 1
ATOM 726 C CA . GLN A 1 95 ? -1.432 -4.709 0.818 1.00 96.12 95 GLN A CA 1
ATOM 727 C C . GLN A 1 95 ? -0.909 -4.166 -0.517 1.00 96.12 95 GLN A C 1
ATOM 729 O O . GLN A 1 95 ? -0.162 -4.863 -1.205 1.00 96.12 95 GLN A O 1
ATOM 734 N N . ALA A 1 96 ? -1.233 -2.917 -0.848 1.00 96.19 96 ALA A N 1
ATOM 735 C CA . ALA A 1 96 ? -0.742 -2.249 -2.043 1.00 96.19 96 ALA A CA 1
ATOM 736 C C . ALA A 1 96 ? 0.790 -2.079 -2.017 1.00 96.19 96 ALA A C 1
ATOM 738 O O . ALA A 1 96 ? 1.442 -2.373 -3.016 1.00 96.19 96 ALA A O 1
ATOM 739 N N . GLU A 1 97 ? 1.385 -1.717 -0.872 1.00 97.12 97 GLU A N 1
ATOM 740 C CA . GLU A 1 97 ? 2.845 -1.639 -0.677 1.00 97.12 97 GLU A CA 1
ATOM 741 C C . GLU A 1 97 ? 3.547 -2.943 -1.092 1.00 97.12 97 GLU A C 1
ATOM 743 O O . GLU A 1 97 ? 4.515 -2.916 -1.848 1.00 97.12 97 GLU A O 1
ATOM 748 N N . LYS A 1 98 ? 3.024 -4.104 -0.673 1.00 95.88 98 LYS A N 1
ATOM 749 C CA . LYS A 1 98 ? 3.589 -5.426 -1.014 1.00 95.88 98 LYS A CA 1
ATOM 750 C C . LYS A 1 98 ? 3.489 -5.777 -2.498 1.00 95.88 98 LYS A C 1
ATOM 752 O O . LYS A 1 98 ? 4.198 -6.663 -2.970 1.00 95.88 98 LYS A O 1
ATOM 757 N N . MET A 1 99 ? 2.571 -5.147 -3.225 1.00 95.81 99 MET A N 1
ATOM 758 C CA . MET A 1 99 ? 2.389 -5.357 -4.661 1.00 95.81 99 MET A CA 1
ATOM 759 C C . MET A 1 99 ? 3.346 -4.493 -5.488 1.00 95.81 99 MET A C 1
ATOM 761 O O . MET A 1 99 ? 3.611 -4.813 -6.650 1.00 95.81 99 MET A O 1
ATOM 765 N N . VAL A 1 100 ? 3.897 -3.418 -4.913 1.00 96.06 100 VAL A N 1
ATOM 766 C CA . VAL A 1 100 ? 4.854 -2.549 -5.601 1.00 96.06 100 VAL A CA 1
ATOM 767 C C . VAL A 1 100 ? 6.105 -3.358 -5.980 1.00 96.06 100 VAL A C 1
ATOM 769 O O . VAL A 1 100 ? 6.724 -4.016 -5.157 1.00 96.06 100 VAL A O 1
ATOM 772 N N . GLY A 1 101 ? 6.475 -3.321 -7.260 1.00 94.06 101 GLY A N 1
ATOM 773 C CA . GLY A 1 101 ? 7.650 -3.983 -7.825 1.00 94.06 101 GLY A CA 1
ATOM 774 C C . GLY A 1 101 ? 7.377 -5.396 -8.340 1.00 94.06 101 GLY A C 1
ATOM 775 O O . GLY A 1 101 ? 8.196 -5.934 -9.083 1.00 94.06 101 GLY A O 1
ATOM 776 N N . ARG A 1 102 ? 6.222 -5.986 -8.011 1.00 95.69 102 ARG A N 1
ATOM 777 C CA . ARG A 1 102 ? 5.842 -7.320 -8.489 1.00 95.69 102 ARG A CA 1
ATOM 778 C C . ARG A 1 102 ? 5.350 -7.284 -9.930 1.00 95.69 102 ARG A C 1
ATOM 780 O O . ARG A 1 102 ? 4.873 -6.257 -10.424 1.00 95.69 102 ARG A O 1
ATOM 787 N N . ARG A 1 103 ? 5.439 -8.427 -10.613 1.00 95.19 103 ARG A N 1
ATOM 788 C CA . ARG A 1 103 ? 4.901 -8.560 -11.972 1.00 95.19 103 ARG A CA 1
ATOM 789 C C . ARG A 1 103 ? 3.377 -8.568 -11.934 1.00 95.19 103 ARG A C 1
ATOM 791 O O . ARG A 1 103 ? 2.777 -9.087 -10.997 1.00 95.19 103 ARG A O 1
ATOM 798 N N . PHE A 1 104 ? 2.747 -8.074 -12.999 1.00 92.38 104 PHE A N 1
ATOM 799 C CA . PHE A 1 104 ? 1.284 -8.037 -13.117 1.00 92.38 104 PHE A CA 1
ATOM 800 C C . PHE A 1 104 ? 0.625 -9.401 -12.841 1.00 92.38 104 PHE A C 1
ATOM 802 O O . PHE A 1 104 ? -0.326 -9.479 -12.069 1.00 92.38 104 PHE A O 1
ATOM 809 N N . SER A 1 105 ? 1.182 -10.483 -13.399 1.00 93.62 105 SER A N 1
ATOM 810 C CA . SER A 1 105 ? 0.686 -11.854 -13.207 1.00 93.62 105 SER A CA 1
ATOM 811 C C . SER A 1 105 ? 0.677 -12.308 -11.745 1.00 93.62 105 SER A C 1
ATOM 813 O O . SER A 1 105 ? -0.123 -13.157 -11.375 1.00 93.62 105 SER A O 1
ATOM 815 N N . GLU A 1 106 ? 1.567 -11.765 -10.916 1.00 92.75 106 GLU A N 1
ATOM 816 C CA . GLU A 1 106 ? 1.603 -12.043 -9.481 1.00 92.75 106 GLU A CA 1
ATOM 817 C C . GLU A 1 106 ? 0.619 -11.162 -8.703 1.00 92.75 106 GLU A C 1
ATOM 819 O O . GLU A 1 106 ? 0.014 -11.613 -7.731 1.00 92.75 106 GLU A O 1
ATOM 824 N N . VAL A 1 107 ? 0.459 -9.902 -9.119 1.00 92.81 107 VAL A N 1
ATOM 825 C CA . VAL A 1 107 ? -0.443 -8.938 -8.471 1.00 92.81 107 VAL A CA 1
ATOM 826 C C . VAL A 1 107 ? -1.903 -9.326 -8.680 1.00 92.81 107 VAL A C 1
ATOM 828 O O . VAL A 1 107 ? -2.665 -9.320 -7.719 1.00 92.81 107 VAL A O 1
ATOM 831 N N . VAL A 1 108 ? -2.287 -9.724 -9.897 1.00 90.00 108 VAL A N 1
ATOM 832 C CA . VAL A 1 108 ? -3.678 -10.096 -10.213 1.00 90.00 108 VAL A CA 1
ATOM 833 C C . VAL A 1 108 ? -4.161 -11.300 -9.398 1.00 90.00 108 VAL A C 1
ATOM 835 O O . VAL A 1 108 ? -5.333 -11.391 -9.068 1.00 90.00 108 VAL A O 1
ATOM 838 N N . GLN A 1 109 ? -3.255 -12.191 -8.987 1.00 89.06 109 GLN A N 1
ATOM 839 C CA . GLN A 1 109 ? -3.591 -13.325 -8.117 1.00 89.06 109 GLN A CA 1
ATOM 840 C C . GLN A 1 109 ? -3.835 -12.916 -6.657 1.00 89.06 109 GLN A C 1
ATOM 842 O O . GLN A 1 109 ? -4.385 -13.691 -5.881 1.00 89.06 109 GLN A O 1
ATOM 847 N N . CYS A 1 110 ? -3.407 -11.716 -6.261 1.00 89.38 110 CYS A N 1
ATOM 848 C CA . CYS A 1 110 ? -3.554 -11.213 -4.898 1.00 89.38 110 CYS A CA 1
ATOM 849 C C . CYS A 1 110 ? -4.874 -10.457 -4.674 1.00 89.38 110 CYS A C 1
ATOM 851 O O . CYS A 1 110 ? -5.187 -10.145 -3.525 1.00 89.38 110 CYS A O 1
ATOM 853 N N . ILE A 1 111 ? -5.606 -10.117 -5.740 1.00 89.81 111 ILE A N 1
ATOM 854 C CA . ILE A 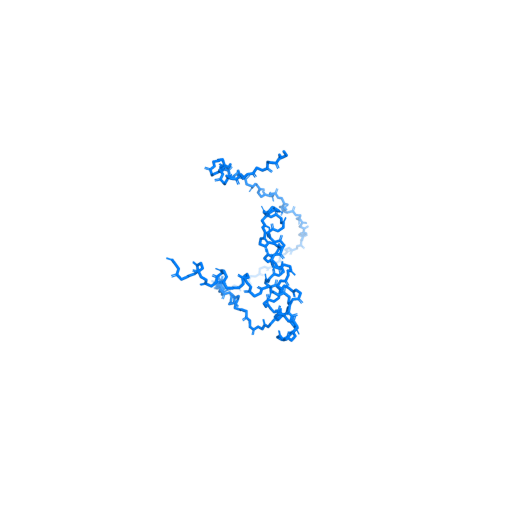1 111 ? -6.841 -9.329 -5.682 1.00 89.81 111 ILE A CA 1
ATOM 855 C C . ILE A 1 111 ? -7.990 -10.195 -6.220 1.00 89.81 111 ILE A C 1
ATOM 857 O O . ILE A 1 111 ? -7.956 -10.553 -7.395 1.00 89.81 111 ILE A O 1
ATOM 861 N N . PRO A 1 112 ? -8.999 -10.544 -5.399 1.00 90.88 112 PRO A N 1
ATOM 862 C CA . PRO A 1 112 ? -10.167 -11.287 -5.870 1.00 90.88 112 PRO A CA 1
ATOM 863 C C . PRO A 1 112 ? -10.892 -10.530 -6.987 1.00 90.88 112 PRO A C 1
ATOM 865 O O . PRO A 1 112 ? -11.162 -9.334 -6.847 1.00 90.88 112 PRO A O 1
ATOM 868 N N . LEU A 1 113 ? -11.212 -11.216 -8.085 1.00 88.00 113 LEU A N 1
ATOM 869 C CA . LEU A 1 113 ? -11.812 -10.586 -9.263 1.00 88.00 113 LEU A CA 1
ATOM 870 C C . LEU A 1 113 ? -13.199 -10.016 -8.947 1.00 88.00 113 LEU A C 1
ATOM 872 O O . LEU A 1 113 ? -13.520 -8.902 -9.345 1.00 88.00 113 LEU A O 1
ATOM 876 N N . GLU A 1 114 ? -13.973 -10.730 -8.135 1.00 91.81 114 GLU A N 1
ATOM 877 C CA . GLU A 1 114 ? -15.322 -10.342 -7.721 1.00 91.81 114 GLU A CA 1
ATOM 878 C C . GLU A 1 114 ? -15.318 -9.028 -6.921 1.00 91.81 114 GLU A C 1
ATOM 880 O O . GLU A 1 114 ? -16.288 -8.268 -6.930 1.00 91.81 114 GLU A O 1
ATOM 885 N N . LEU A 1 115 ? -14.216 -8.742 -6.217 1.00 90.88 115 LEU A N 1
ATOM 886 C CA . LEU A 1 115 ? -14.045 -7.493 -5.480 1.00 90.88 115 LEU A CA 1
ATOM 887 C C . LEU A 1 115 ? -13.788 -6.316 -6.429 1.00 90.88 115 LEU A C 1
ATOM 889 O O . LEU A 1 115 ? -14.364 -5.248 -6.232 1.00 90.88 115 LEU A O 1
ATOM 893 N N . LEU A 1 116 ? -12.961 -6.521 -7.461 1.00 87.62 116 LEU A N 1
ATOM 894 C CA . LEU A 1 116 ? -12.707 -5.510 -8.492 1.00 87.62 116 LEU A CA 1
ATOM 895 C C . LEU A 1 116 ? -13.985 -5.171 -9.257 1.00 87.62 116 LEU A C 1
ATOM 897 O O . LEU A 1 116 ? -14.286 -3.994 -9.441 1.00 87.62 116 LEU A O 1
ATOM 901 N N . GLU A 1 117 ? -14.753 -6.192 -9.642 1.00 90.69 117 GLU A N 1
ATOM 902 C CA . GLU A 1 117 ? -16.043 -6.008 -10.308 1.00 90.69 117 GLU A CA 1
ATOM 903 C C . GLU A 1 117 ? -16.982 -5.151 -9.455 1.00 90.69 117 GLU A C 1
ATOM 905 O O . GLU A 1 117 ? -17.557 -4.188 -9.955 1.00 90.69 117 GLU A O 1
ATOM 910 N N . ARG A 1 118 ? -17.098 -5.438 -8.152 1.00 92.88 118 ARG A N 1
ATOM 911 C CA . ARG A 1 118 ? -17.922 -4.633 -7.240 1.00 92.88 118 ARG A CA 1
ATOM 912 C C . ARG A 1 118 ? -17.505 -3.165 -7.188 1.00 92.88 118 ARG A C 1
ATOM 914 O O . ARG A 1 118 ? -18.375 -2.306 -7.294 1.00 92.88 118 ARG A O 1
ATOM 921 N N . TRP A 1 119 ? -16.214 -2.878 -7.033 1.00 89.38 119 TRP A N 1
ATOM 922 C CA . TRP A 1 119 ? -15.727 -1.496 -6.984 1.00 89.38 119 TRP A CA 1
ATOM 923 C C . TRP A 1 119 ? -15.963 -0.749 -8.300 1.00 89.38 119 TRP A C 1
ATOM 925 O O . TRP A 1 119 ? -16.316 0.425 -8.274 1.00 89.38 119 TRP A O 1
ATOM 935 N N . GLU A 1 120 ? -15.849 -1.420 -9.449 1.00 87.81 120 GLU A N 1
ATOM 936 C CA . GLU A 1 120 ? -16.135 -0.794 -10.744 1.00 87.81 120 GLU A CA 1
ATOM 937 C C . GLU A 1 120 ? -17.630 -0.474 -10.933 1.00 87.81 120 GLU A C 1
ATOM 939 O O . GLU A 1 120 ? -17.973 0.520 -11.573 1.00 87.81 120 GLU A O 1
ATOM 944 N N . GLN A 1 121 ? -18.532 -1.299 -10.388 1.00 91.06 121 GLN A N 1
ATOM 945 C CA . GLN A 1 121 ? -19.976 -1.040 -10.446 1.00 91.06 121 GLN A CA 1
ATOM 946 C C . GLN A 1 121 ? -20.401 0.106 -9.518 1.00 91.06 121 GLN A C 1
ATOM 948 O O . GLN A 1 121 ? -21.282 0.879 -9.884 1.00 91.06 121 GLN A O 1
ATOM 953 N N . GLU A 1 122 ? -19.775 0.231 -8.342 1.00 87.69 122 GLU A N 1
ATOM 954 C CA . GLU A 1 122 ? -20.040 1.319 -7.386 1.00 87.69 122 GLU A CA 1
ATOM 955 C C . GLU A 1 122 ? -19.666 2.704 -7.963 1.00 87.69 122 GLU A C 1
ATOM 957 O O . GLU A 1 122 ? -20.347 3.678 -7.669 1.00 87.69 122 GLU A O 1
ATOM 962 N N . GLU A 1 123 ? -18.660 2.795 -8.842 1.00 78.88 123 GLU A N 1
ATOM 963 C CA . GLU A 1 123 ? -18.260 4.042 -9.529 1.00 78.88 123 GLU A CA 1
ATOM 964 C C . GLU A 1 123 ? -19.191 4.448 -10.693 1.00 78.88 123 GLU A C 1
ATOM 966 O O . GLU A 1 123 ? -19.155 5.589 -11.155 1.00 78.88 123 GLU A O 1
ATOM 971 N N . LYS A 1 124 ? -20.012 3.523 -11.211 1.00 70.00 124 LYS A N 1
ATOM 972 C CA . LYS A 1 124 ? -20.901 3.757 -12.370 1.00 70.00 124 LYS A CA 1
ATOM 973 C C . LYS A 1 124 ? -22.351 4.090 -11.987 1.00 70.00 124 LYS A C 1
ATOM 975 O O . LYS A 1 124 ? -23.144 4.359 -12.893 1.00 70.00 124 LYS A O 1
ATOM 980 N N . GLY A 1 125 ? -22.703 4.032 -10.700 1.00 52.47 125 GLY A N 1
ATOM 981 C CA . GLY A 1 125 ? -24.053 4.291 -10.172 1.00 52.47 125 GLY A CA 1
ATOM 982 C C . GLY A 1 125 ? -24.198 5.673 -9.557 1.00 52.47 125 GLY A C 1
ATOM 983 O O . GLY A 1 125 ? -25.254 6.299 -9.801 1.00 52.47 125 GLY A O 1
#

Sequence (125 aa):
MQKLVGLFSRKDQPQNASISAPKKLLNVIQAAIATPAEPANQPPSLPASPMQTNSFELQDDSIQDREMALQAMIKAREWFEQAEPSSPVSVLLRQAEKMVGRRFSEVVQCIPLELLERWEQEEKG

Radius of gyration: 29.94 Å; chains: 1; bounding box: 66×75×40 Å

pLDDT: mean 71.62, std 23.77, range [34.41, 98.44]